Protein AF-A0A1F7D6J4-F1 (afdb_monomer_lite)

Radius of gyration: 12.52 Å; chains: 1; bounding box: 36×21×32 Å

pLDDT: mean 85.3, std 11.22, range [42.91, 93.0]

Sequence (77 aa):
METSTSTTPADMFMEGLRQDPALVEALSKEGLVIQAIEGKKVTVDYWKHNQERVRQTLASISRQLGIQIDFDLRARG

Foldseek 3Di:
DPPPCPCALQNLLVVLCVVPVVLVVVCVVQQWDFDDDDRQETEIEHERDDPVVVCVSVVVSCVVSVGRHHYHYHYPD

Secondary structure (DSSP, 8-state):
--------HHHHHHHHHHH-HHHHHHHHHTTEEEEEEETTEEEEEESSS-HHHHHHHHHHHHHHHT---EEEEEE--

Structure (mmCIF, N/CA/C/O backbone):
data_AF-A0A1F7D6J4-F1
#
_entry.id   AF-A0A1F7D6J4-F1
#
loop_
_atom_site.group_PDB
_atom_site.id
_atom_site.type_symbol
_atom_site.label_atom_id
_atom_site.label_alt_id
_atom_site.label_comp_id
_atom_site.label_asym_id
_atom_site.label_entity_id
_atom_site.label_seq_id
_atom_site.pdbx_PDB_ins_code
_atom_site.Cartn_x
_atom_site.Cartn_y
_atom_site.Cartn_z
_atom_site.occupancy
_atom_site.B_iso_or_equiv
_atom_site.auth_seq_id
_atom_site.auth_comp_id
_atom_site.auth_asym_id
_atom_site.au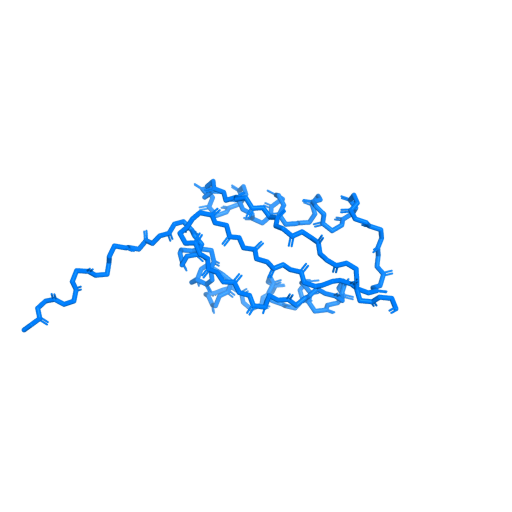th_atom_id
_atom_site.pdbx_PDB_model_num
ATOM 1 N N . MET A 1 1 ? -26.935 11.873 12.265 1.00 44.84 1 MET A N 1
ATOM 2 C CA . MET A 1 1 ? -26.600 10.657 11.501 1.00 44.84 1 MET A CA 1
ATOM 3 C C . MET A 1 1 ? -25.152 10.363 11.803 1.00 44.84 1 MET A C 1
ATOM 5 O O . MET A 1 1 ? -24.276 10.999 11.236 1.00 44.84 1 MET A O 1
ATOM 9 N N . GLU A 1 2 ? -24.914 9.521 12.799 1.00 42.91 2 GLU A N 1
ATOM 10 C CA . GLU A 1 2 ? -23.574 9.039 13.107 1.00 42.91 2 GLU A CA 1
ATOM 11 C C . GLU A 1 2 ? -23.192 8.122 11.950 1.00 42.91 2 GLU A C 1
ATOM 13 O O . GLU A 1 2 ? -23.769 7.049 11.783 1.00 42.91 2 GLU A O 1
ATOM 18 N N . THR A 1 3 ? -22.301 8.576 11.070 1.00 48.88 3 THR A N 1
ATOM 19 C CA . THR A 1 3 ? -21.639 7.659 10.150 1.00 48.88 3 THR A CA 1
ATOM 20 C C . THR A 1 3 ? -20.809 6.744 11.032 1.00 48.88 3 THR A C 1
ATOM 22 O O . THR A 1 3 ? -19.704 7.097 11.435 1.00 48.88 3 THR A O 1
ATOM 25 N N . SER A 1 4 ? -21.367 5.590 11.396 1.00 47.22 4 SER A N 1
ATOM 26 C CA . SER A 1 4 ? -20.589 4.445 11.841 1.00 47.22 4 SER A CA 1
ATOM 27 C C . SER A 1 4 ? -19.723 4.036 10.657 1.00 47.22 4 SER A C 1
ATOM 29 O O . SER A 1 4 ? -20.051 3.122 9.907 1.00 47.22 4 SER A O 1
ATOM 31 N N . THR A 1 5 ? -18.647 4.779 10.417 1.00 56.78 5 THR A N 1
ATOM 32 C CA . THR A 1 5 ? -17.583 4.358 9.528 1.00 56.78 5 THR A CA 1
ATOM 33 C C . THR A 1 5 ? -16.984 3.162 10.242 1.00 56.78 5 THR A C 1
ATOM 35 O O . THR A 1 5 ? -16.188 3.303 11.164 1.00 56.78 5 THR A O 1
ATOM 38 N N . SER A 1 6 ? -17.457 1.960 9.914 1.00 57.78 6 SER A N 1
ATOM 39 C CA . SER A 1 6 ? -16.697 0.754 10.193 1.00 57.78 6 SER A CA 1
ATOM 40 C C . SER A 1 6 ? -15.394 0.925 9.429 1.00 57.78 6 SER A C 1
ATOM 42 O O . SER A 1 6 ? -15.338 0.636 8.237 1.00 57.78 6 SER A O 1
ATOM 44 N N . THR A 1 7 ? -14.390 1.508 10.084 1.00 75.06 7 THR A N 1
ATOM 45 C CA . THR A 1 7 ? -13.087 1.765 9.489 1.00 75.06 7 THR A CA 1
ATOM 46 C C . THR A 1 7 ? -12.494 0.410 9.168 1.00 75.06 7 THR A C 1
ATOM 48 O O . THR A 1 7 ? -12.084 -0.352 10.045 1.00 75.06 7 THR A O 1
ATOM 51 N N . THR A 1 8 ? -12.577 0.047 7.896 1.00 86.75 8 THR A N 1
ATOM 52 C CA . THR A 1 8 ? -12.091 -1.245 7.441 1.00 86.75 8 THR A CA 1
ATOM 53 C C . THR A 1 8 ? -10.561 -1.229 7.449 1.00 86.75 8 THR A C 1
ATOM 55 O O . THR A 1 8 ? -9.966 -0.154 7.358 1.00 86.75 8 THR A O 1
ATOM 58 N N . PRO A 1 9 ? -9.882 -2.384 7.537 1.00 88.31 9 PRO A N 1
ATOM 59 C CA . PRO A 1 9 ? -8.421 -2.420 7.496 1.00 88.31 9 PRO A CA 1
ATOM 60 C C . PRO A 1 9 ? -7.844 -1.714 6.260 1.00 88.31 9 PRO A C 1
ATOM 62 O O . PRO A 1 9 ? -6.839 -1.016 6.350 1.00 88.31 9 PRO A O 1
ATOM 65 N N . ALA A 1 10 ? -8.504 -1.838 5.105 1.00 88.69 10 ALA A N 1
ATOM 66 C CA . ALA A 1 10 ? -8.096 -1.135 3.896 1.00 88.69 10 ALA A CA 1
ATOM 67 C C . ALA A 1 10 ? -8.303 0.390 3.995 1.00 88.69 10 ALA A C 1
ATOM 69 O O . ALA A 1 10 ? -7.508 1.153 3.451 1.00 88.69 10 ALA A O 1
ATOM 70 N N . ASP A 1 11 ? -9.329 0.842 4.717 1.00 88.19 11 ASP A N 1
ATOM 71 C CA . ASP A 1 11 ? -9.568 2.265 4.971 1.00 88.19 11 ASP A CA 1
ATOM 72 C C . ASP A 1 11 ? -8.516 2.849 5.929 1.00 88.19 11 ASP A C 1
ATOM 74 O O . ASP A 1 11 ? -7.891 3.858 5.607 1.00 88.19 11 ASP A O 1
ATOM 78 N N . MET A 1 12 ? -8.204 2.138 7.022 1.00 89.00 12 MET A N 1
ATOM 79 C CA . MET A 1 12 ? -7.112 2.494 7.942 1.00 89.00 12 MET A CA 1
ATOM 80 C C . MET A 1 12 ? -5.759 2.568 7.224 1.00 89.00 12 MET A C 1
ATOM 82 O O . MET A 1 12 ? -4.929 3.417 7.534 1.00 89.00 12 MET A O 1
ATOM 86 N N . PHE A 1 13 ? -5.526 1.697 6.241 1.00 89.44 13 PHE A N 1
ATOM 87 C CA . PHE A 1 13 ? -4.314 1.737 5.425 1.00 89.44 13 PHE A CA 1
ATOM 88 C C . PHE A 1 13 ? -4.232 3.003 4.583 1.00 89.44 13 PHE A C 1
ATOM 90 O O . PHE A 1 13 ? -3.203 3.673 4.568 1.00 89.44 13 PHE A O 1
ATOM 97 N N . MET A 1 14 ? -5.324 3.343 3.896 1.00 88.81 14 MET A N 1
ATOM 98 C CA . MET A 1 14 ? -5.413 4.564 3.098 1.00 88.81 14 MET A CA 1
ATOM 99 C C . MET A 1 14 ? -5.311 5.820 3.959 1.00 88.81 14 MET A C 1
ATOM 101 O O . MET A 1 14 ? -4.779 6.833 3.504 1.00 88.81 14 MET A O 1
ATOM 105 N N . GLU A 1 15 ? -5.834 5.777 5.181 1.00 89.44 15 GLU A N 1
ATOM 106 C CA . GLU A 1 15 ? -5.678 6.845 6.161 1.00 89.44 15 GLU A CA 1
ATOM 107 C C . GLU A 1 15 ? -4.221 6.964 6.620 1.00 89.44 15 GLU A C 1
ATOM 109 O O . GLU A 1 15 ? -3.659 8.049 6.522 1.00 89.44 15 GLU A O 1
ATOM 114 N N . GLY A 1 16 ? -3.562 5.859 6.981 1.00 89.00 16 GLY A N 1
ATOM 115 C CA . GLY A 1 16 ? -2.143 5.848 7.352 1.00 89.00 16 GLY A CA 1
ATOM 116 C C . GLY A 1 16 ? -1.222 6.348 6.234 1.00 89.00 16 GLY A C 1
ATOM 117 O O . GLY A 1 16 ? -0.305 7.125 6.485 1.00 89.00 16 GLY A O 1
ATOM 118 N N . LEU A 1 17 ? -1.510 5.986 4.980 1.00 88.19 17 LEU A N 1
ATOM 119 C CA . LEU A 1 17 ? -0.823 6.548 3.815 1.00 88.19 17 LEU A CA 1
ATOM 120 C C . LEU A 1 17 ? -1.077 8.053 3.664 1.00 88.19 17 LEU A C 1
ATOM 122 O O . LEU A 1 17 ? -0.156 8.802 3.362 1.00 88.19 17 LEU A O 1
ATOM 126 N N . ARG A 1 18 ? -2.313 8.522 3.875 1.00 86.31 18 ARG A N 1
ATOM 127 C CA . ARG A 1 18 ? -2.636 9.958 3.814 1.00 86.31 18 ARG A CA 1
ATOM 128 C C . ARG A 1 18 ? -1.982 10.760 4.936 1.00 86.31 18 ARG A C 1
ATOM 130 O O . ARG A 1 18 ? -1.646 11.919 4.714 1.00 86.31 18 ARG A O 1
ATOM 137 N N . GLN A 1 19 ? -1.824 10.166 6.115 1.00 88.50 19 GLN A N 1
ATOM 138 C CA . GLN A 1 19 ? -1.151 10.795 7.248 1.00 88.50 19 GLN A CA 1
ATOM 139 C C . GLN A 1 19 ? 0.362 10.899 7.038 1.00 88.50 19 GLN A C 1
ATOM 141 O O . GLN A 1 19 ? 0.976 11.827 7.563 1.00 88.50 19 GLN A O 1
ATOM 146 N N . ASP A 1 20 ? 0.946 9.997 6.246 1.00 87.81 20 ASP A N 1
ATOM 147 C CA . ASP A 1 20 ? 2.387 9.917 6.038 1.00 87.81 20 ASP A CA 1
ATOM 148 C C . ASP A 1 20 ? 2.754 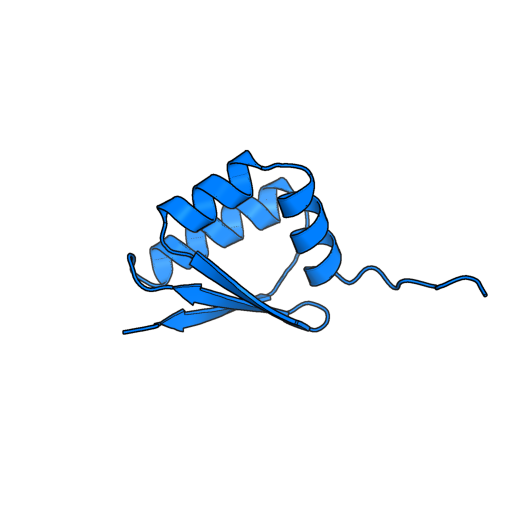10.034 4.540 1.00 87.81 20 ASP A C 1
ATOM 150 O O .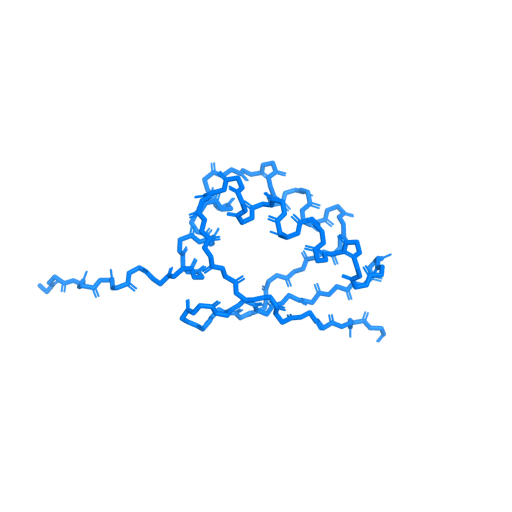 ASP A 1 20 ? 2.845 9.034 3.815 1.00 87.81 20 ASP A O 1
ATOM 154 N N . PRO A 1 21 ? 2.979 11.263 4.029 1.00 86.88 21 PRO A N 1
ATOM 155 C CA . PRO A 1 21 ? 3.235 11.494 2.606 1.00 86.88 21 PRO A CA 1
ATOM 156 C C . PRO A 1 21 ? 4.505 10.795 2.102 1.00 86.88 21 PRO A C 1
ATOM 158 O O . PRO A 1 21 ? 4.591 10.473 0.917 1.00 86.88 21 PRO A O 1
ATOM 161 N N . ALA A 1 22 ? 5.458 10.485 2.987 1.00 89.25 22 ALA A N 1
ATOM 162 C CA . ALA A 1 22 ? 6.656 9.727 2.640 1.00 89.25 22 ALA A CA 1
ATOM 163 C C . ALA A 1 22 ? 6.322 8.303 2.159 1.00 89.25 22 ALA A C 1
ATOM 165 O O . ALA A 1 22 ? 6.984 7.782 1.259 1.00 89.25 22 ALA A O 1
ATOM 166 N N . LEU A 1 23 ? 5.271 7.682 2.709 1.00 88.31 23 LEU A N 1
ATOM 167 C CA . LEU A 1 23 ? 4.795 6.370 2.269 1.00 88.31 23 LEU A CA 1
ATOM 168 C C . LEU A 1 23 ? 4.162 6.450 0.878 1.00 88.31 23 LEU A C 1
ATOM 170 O O . LEU A 1 23 ? 4.427 5.600 0.029 1.00 88.31 23 LEU A O 1
ATOM 174 N N . VAL A 1 24 ? 3.375 7.496 0.613 1.00 87.94 24 VAL A N 1
ATOM 175 C CA . VAL A 1 24 ? 2.786 7.749 -0.714 1.00 87.94 24 VAL A CA 1
ATOM 176 C C . VAL A 1 24 ? 3.878 7.999 -1.752 1.00 87.94 24 VAL A C 1
ATOM 178 O O . VAL A 1 24 ? 3.831 7.445 -2.852 1.00 87.94 24 VAL A O 1
ATOM 181 N N . GLU A 1 25 ? 4.904 8.775 -1.400 1.00 88.62 25 GLU A N 1
ATOM 182 C CA . GLU A 1 25 ? 6.077 8.961 -2.250 1.00 88.62 25 GLU A CA 1
ATOM 183 C C . GLU A 1 25 ? 6.834 7.653 -2.493 1.00 88.62 25 GLU A C 1
ATOM 185 O O . GLU A 1 25 ? 7.264 7.411 -3.620 1.00 88.62 25 GLU A O 1
ATOM 190 N N . ALA A 1 26 ? 6.992 6.797 -1.479 1.00 87.06 26 ALA A N 1
ATOM 191 C CA . ALA A 1 26 ? 7.637 5.495 -1.633 1.00 87.06 26 ALA A CA 1
ATOM 192 C C . ALA A 1 26 ? 6.867 4.601 -2.618 1.00 87.06 26 ALA A C 1
ATOM 194 O O . ALA A 1 26 ? 7.474 4.038 -3.530 1.00 87.06 26 ALA A O 1
ATOM 195 N N . LEU A 1 27 ? 5.535 4.540 -2.497 1.00 87.69 27 LEU A N 1
ATOM 196 C CA . LEU A 1 27 ?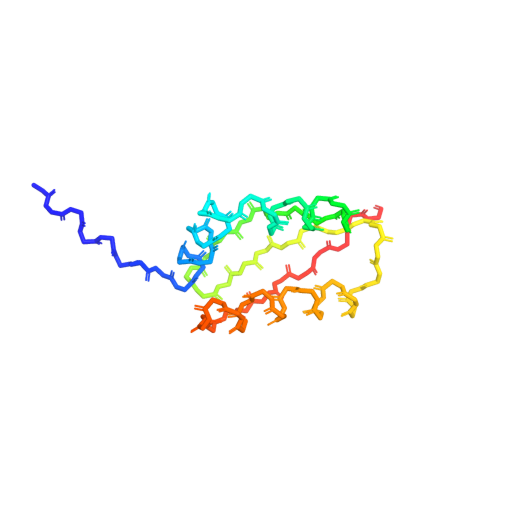 4.669 3.827 -3.441 1.00 87.69 27 LEU A CA 1
ATOM 197 C C . LEU A 1 27 ? 4.814 4.384 -4.865 1.00 87.69 27 LEU A C 1
ATOM 199 O O . LEU A 1 27 ? 5.044 3.629 -5.807 1.00 87.69 27 LEU A O 1
ATOM 203 N N . SER A 1 28 ? 4.766 5.707 -5.024 1.00 86.44 28 SER A N 1
ATOM 204 C CA . SER A 1 28 ? 4.896 6.371 -6.327 1.00 86.44 28 SER A CA 1
ATOM 205 C C . SER A 1 28 ? 6.274 6.152 -6.972 1.00 86.44 28 SER A C 1
ATOM 207 O O . SER A 1 28 ? 6.372 5.829 -8.160 1.00 86.44 28 SER A O 1
ATOM 209 N N . LYS A 1 29 ? 7.362 6.241 -6.192 1.00 87.25 29 LYS A N 1
ATOM 210 C CA . LYS A 1 29 ? 8.733 5.963 -6.664 1.00 87.25 29 LYS A CA 1
ATOM 211 C C . LYS A 1 29 ? 8.865 4.537 -7.186 1.00 87.25 29 LYS A C 1
ATOM 213 O O . LYS A 1 29 ? 9.433 4.343 -8.268 1.00 87.25 29 LYS A O 1
ATOM 218 N N . GLU A 1 30 ? 8.268 3.591 -6.468 1.00 85.12 30 GLU A N 1
ATOM 219 C CA . GLU A 1 30 ? 8.201 2.171 -6.818 1.00 85.12 30 GLU A CA 1
ATOM 220 C C . GLU A 1 30 ? 7.172 1.874 -7.934 1.00 85.12 30 GLU A C 1
ATOM 222 O O . GLU A 1 30 ? 7.055 0.734 -8.379 1.00 85.12 30 GLU A O 1
ATOM 227 N N . GLY A 1 31 ? 6.456 2.886 -8.444 1.00 89.38 31 GLY A N 1
ATOM 228 C CA . GLY A 1 31 ? 5.479 2.734 -9.526 1.00 89.38 31 GLY A CA 1
ATOM 229 C C . GLY A 1 31 ? 4.262 1.915 -9.106 1.00 89.38 31 GLY A C 1
ATOM 230 O O . GLY A 1 31 ? 3.854 1.019 -9.843 1.00 89.38 31 GLY A O 1
ATOM 231 N N . LEU A 1 32 ? 3.752 2.181 -7.900 1.00 90.88 32 LEU A N 1
ATOM 232 C CA . LEU A 1 32 ? 2.612 1.517 -7.274 1.00 90.88 32 LEU A CA 1
ATOM 233 C C . LEU A 1 32 ? 1.439 2.486 -7.169 1.00 90.88 32 LEU A C 1
ATOM 235 O O . LEU A 1 32 ? 1.595 3.599 -6.664 1.00 90.88 32 LEU A O 1
ATOM 239 N N . VAL A 1 33 ? 0.255 2.054 -7.599 1.00 89.88 33 VAL A N 1
ATOM 240 C CA . VAL A 1 33 ? -0.980 2.844 -7.514 1.00 89.88 33 VAL A CA 1
ATOM 241 C C . VAL A 1 33 ? -2.095 2.004 -6.925 1.00 89.88 33 VAL A C 1
ATOM 243 O O . VAL A 1 33 ? -2.362 0.894 -7.374 1.00 89.88 33 VAL A O 1
ATOM 246 N N . ILE A 1 34 ? -2.772 2.553 -5.921 1.00 90.06 34 ILE A N 1
ATOM 247 C CA . ILE A 1 34 ? -3.936 1.918 -5.310 1.00 90.06 34 ILE A CA 1
ATOM 248 C C . ILE A 1 34 ? -5.159 2.220 -6.171 1.00 90.06 34 ILE A C 1
ATOM 250 O O . ILE A 1 34 ? -5.512 3.379 -6.367 1.00 90.06 34 ILE A O 1
ATOM 254 N N . GLN A 1 35 ? -5.810 1.172 -6.666 1.00 90.38 35 GLN A N 1
ATOM 255 C CA . GLN A 1 35 ? -6.976 1.282 -7.544 1.00 90.38 35 GLN A CA 1
ATOM 256 C C . GLN A 1 35 ? -8.298 1.155 -6.804 1.00 90.38 35 GLN A C 1
ATOM 258 O O . GLN A 1 35 ? -9.274 1.813 -7.152 1.00 90.38 35 GLN A O 1
ATOM 263 N N . ALA A 1 36 ? -8.353 0.233 -5.846 1.00 89.12 36 ALA A N 1
ATOM 264 C CA . ALA A 1 36 ? -9.583 -0.123 -5.161 1.00 89.12 36 ALA A CA 1
ATOM 265 C C . ALA A 1 36 ? -9.280 -0.638 -3.758 1.00 89.12 36 ALA A C 1
ATOM 267 O O . ALA A 1 36 ? -8.259 -1.290 -3.529 1.00 89.12 36 ALA A O 1
ATOM 268 N N . ILE A 1 37 ? -10.205 -0.377 -2.843 1.00 89.50 37 ILE A N 1
ATOM 269 C CA . ILE A 1 37 ? -10.189 -0.882 -1.476 1.00 89.50 37 ILE A CA 1
ATOM 270 C C . ILE A 1 37 ? -11.529 -1.553 -1.190 1.00 89.50 37 ILE A C 1
ATOM 272 O O . ILE A 1 37 ? -12.580 -1.012 -1.521 1.00 89.50 37 ILE A O 1
ATOM 276 N N . GLU A 1 38 ? -11.496 -2.743 -0.603 1.00 87.25 38 GLU A N 1
ATOM 277 C CA . GLU A 1 38 ? -12.694 -3.521 -0.301 1.00 87.25 38 GLU A CA 1
ATOM 278 C C . GLU A 1 38 ? -12.508 -4.275 1.017 1.00 87.25 38 GLU A C 1
ATOM 280 O O . GLU A 1 38 ? -11.868 -5.327 1.083 1.00 87.25 38 GLU A O 1
ATOM 285 N N . GLY A 1 39 ? -13.041 -3.715 2.106 1.00 88.38 39 GLY A N 1
ATOM 286 C CA . GLY A 1 39 ? -12.947 -4.304 3.440 1.00 88.38 39 GLY A CA 1
ATOM 287 C C . GLY A 1 39 ? -11.497 -4.484 3.899 1.00 88.38 39 GLY A C 1
ATOM 288 O O . GLY A 1 39 ? -10.848 -3.555 4.367 1.00 88.38 39 GLY A O 1
ATOM 289 N N . LYS A 1 40 ? -10.977 -5.706 3.774 1.00 89.94 40 LYS A N 1
ATOM 290 C CA . LYS A 1 40 ? -9.584 -6.040 4.111 1.00 89.94 40 LYS A CA 1
ATOM 291 C C . LYS A 1 40 ? -8.678 -6.208 2.894 1.00 89.94 40 LYS A C 1
ATOM 293 O O . LYS A 1 40 ? -7.553 -6.651 3.070 1.00 89.94 40 LYS A O 1
ATOM 298 N N . LYS A 1 41 ? -9.159 -5.935 1.682 1.00 91.56 41 LYS A N 1
ATOM 299 C CA . LYS A 1 41 ? -8.428 -6.138 0.430 1.00 91.56 41 LYS A CA 1
ATOM 300 C C . LYS A 1 41 ? -8.092 -4.792 -0.212 1.00 91.56 41 LYS A C 1
ATOM 302 O O . LYS A 1 41 ? -8.958 -3.930 -0.321 1.00 91.56 41 LYS A O 1
ATOM 307 N N . VAL A 1 42 ? -6.853 -4.615 -0.654 1.00 92.00 42 VAL A N 1
ATOM 308 C CA . VAL A 1 42 ? -6.373 -3.427 -1.372 1.00 92.00 42 VAL A CA 1
ATOM 309 C C . VAL A 1 42 ? -5.825 -3.877 -2.716 1.00 92.00 42 VAL A C 1
ATOM 311 O O . VAL A 1 42 ? -4.912 -4.695 -2.778 1.00 92.00 42 VAL A O 1
ATOM 314 N N . THR A 1 43 ? -6.385 -3.342 -3.794 1.00 93.00 43 THR A N 1
ATOM 315 C CA . THR A 1 43 ? -5.910 -3.598 -5.154 1.00 93.00 43 THR A CA 1
ATOM 316 C C . THR A 1 43 ? -4.869 -2.567 -5.539 1.00 93.00 43 THR A C 1
ATOM 318 O O . THR A 1 43 ? -5.157 -1.369 -5.540 1.00 93.00 43 THR A O 1
ATOM 321 N N . VAL A 1 44 ? -3.677 -3.043 -5.885 1.00 92.31 44 VAL A N 1
ATOM 322 C CA . VAL A 1 44 ? -2.529 -2.224 -6.259 1.00 92.31 44 VAL A CA 1
ATOM 323 C C . VAL A 1 44 ? -2.074 -2.609 -7.657 1.00 92.31 44 VAL A C 1
ATOM 325 O O . VAL A 1 44 ? -1.685 -3.750 -7.907 1.00 92.31 44 VAL A O 1
ATOM 328 N N . ASP A 1 45 ? -2.105 -1.641 -8.561 1.00 92.75 45 ASP A N 1
ATOM 329 C CA . ASP A 1 45 ? -1.468 -1.745 -9.864 1.00 92.75 45 ASP A CA 1
ATOM 330 C C . ASP A 1 45 ? 0.020 -1.395 -9.746 1.00 92.75 45 ASP A C 1
ATOM 332 O O . ASP A 1 45 ? 0.389 -0.431 -9.069 1.00 92.75 45 ASP A O 1
ATOM 336 N N . TYR A 1 46 ? 0.878 -2.162 -10.417 1.00 92.00 46 TYR A N 1
ATOM 337 C CA . TYR A 1 46 ? 2.321 -1.934 -10.453 1.00 92.00 46 TYR A CA 1
ATOM 338 C C . TYR A 1 46 ? 2.895 -2.113 -11.862 1.00 92.00 46 TYR A C 1
ATOM 340 O O . TYR A 1 46 ? 2.426 -2.960 -12.620 1.00 92.00 46 TYR A O 1
ATOM 348 N N . TRP A 1 47 ? 3.923 -1.332 -12.218 1.00 88.88 47 TRP A N 1
ATOM 349 C CA . TRP A 1 47 ? 4.550 -1.398 -13.557 1.00 88.88 47 TRP A CA 1
ATOM 350 C C . TRP A 1 47 ? 6.083 -1.289 -13.583 1.00 88.88 47 TRP A C 1
ATOM 352 O O . TRP A 1 47 ? 6.698 -1.606 -14.597 1.00 88.88 47 TRP A O 1
ATOM 362 N N . LYS A 1 48 ? 6.739 -0.853 -12.498 1.00 81.06 48 LYS A N 1
ATOM 363 C CA . LYS A 1 48 ? 8.213 -0.717 -12.457 1.00 81.06 48 LYS A CA 1
ATOM 364 C C . LYS A 1 48 ? 8.957 -1.940 -11.922 1.00 81.06 48 LYS A C 1
ATOM 366 O O . LYS A 1 48 ? 10.122 -2.139 -12.261 1.00 81.06 48 LYS A O 1
ATOM 371 N N . HIS A 1 49 ? 8.339 -2.707 -11.028 1.00 83.19 49 HIS A N 1
ATOM 372 C CA . HIS A 1 49 ? 9.020 -3.738 -10.241 1.00 83.19 49 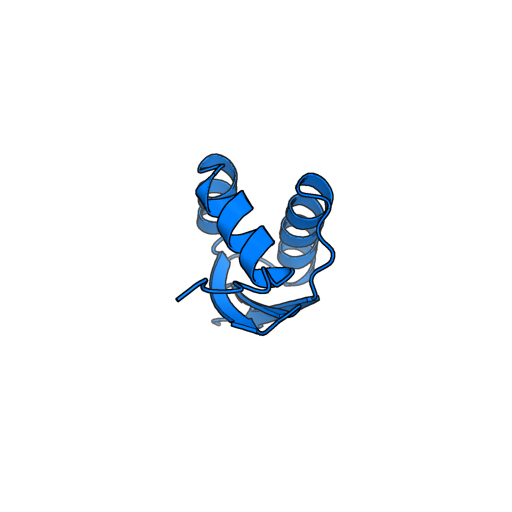HIS A CA 1
ATOM 373 C C . HIS A 1 49 ? 8.308 -5.084 -10.300 1.00 83.19 49 HIS A C 1
ATOM 375 O O . HIS A 1 49 ? 7.133 -5.172 -10.640 1.00 83.19 49 HIS A O 1
ATOM 381 N N . ASN A 1 50 ? 9.028 -6.140 -9.921 1.00 84.75 50 ASN A N 1
ATOM 382 C CA . ASN A 1 50 ? 8.459 -7.476 -9.793 1.00 84.75 50 ASN A CA 1
ATOM 383 C C . ASN A 1 50 ? 7.503 -7.553 -8.600 1.00 84.75 50 ASN A C 1
ATOM 385 O O . ASN A 1 50 ? 7.744 -6.937 -7.558 1.00 84.75 50 ASN A O 1
ATOM 389 N N . GLN A 1 51 ? 6.474 -8.390 -8.732 1.00 86.56 51 GLN A N 1
ATOM 390 C CA . GLN A 1 51 ? 5.421 -8.585 -7.734 1.00 86.56 51 GLN A CA 1
ATOM 391 C C . GLN A 1 51 ? 5.957 -8.845 -6.318 1.00 86.56 51 GLN A C 1
ATOM 393 O O . GLN A 1 51 ? 5.401 -8.332 -5.351 1.00 86.56 51 GLN A O 1
ATOM 398 N N . GLU A 1 52 ? 7.046 -9.607 -6.173 1.00 89.25 52 GLU A N 1
ATOM 399 C CA . GLU A 1 52 ? 7.672 -9.875 -4.870 1.00 89.25 52 GLU A CA 1
ATOM 400 C C . GLU A 1 52 ? 8.159 -8.605 -4.174 1.00 89.25 52 GLU A C 1
ATOM 402 O O . GLU A 1 52 ? 7.879 -8.411 -2.992 1.00 89.25 52 GLU A O 1
ATOM 407 N N . ARG A 1 53 ? 8.841 -7.714 -4.903 1.00 88.00 53 ARG A N 1
ATOM 408 C CA . ARG A 1 53 ? 9.357 -6.460 -4.341 1.00 88.00 53 ARG A CA 1
ATOM 409 C C . ARG A 1 53 ? 8.209 -5.540 -3.937 1.00 88.00 53 ARG A C 1
ATOM 411 O O . ARG A 1 53 ? 8.209 -5.012 -2.831 1.00 88.00 53 ARG A O 1
ATOM 418 N N . VAL A 1 54 ? 7.185 -5.445 -4.784 1.00 89.69 54 VAL A N 1
ATOM 419 C CA . VAL A 1 54 ? 5.948 -4.709 -4.486 1.00 89.69 54 VAL A CA 1
ATOM 420 C C . VAL A 1 54 ? 5.275 -5.239 -3.221 1.00 89.69 54 VAL A C 1
ATOM 422 O O . VAL A 1 54 ? 4.924 -4.472 -2.325 1.00 89.69 54 VAL A O 1
ATOM 425 N N . ARG A 1 55 ? 5.144 -6.565 -3.115 1.00 90.31 55 ARG A N 1
ATOM 426 C CA . ARG A 1 55 ? 4.563 -7.228 -1.949 1.00 90.31 55 ARG A CA 1
ATOM 427 C C . ARG A 1 55 ? 5.362 -6.948 -0.681 1.00 90.31 55 ARG A C 1
ATOM 429 O O . ARG A 1 55 ? 4.753 -6.694 0.351 1.00 90.31 55 ARG A O 1
ATOM 436 N N . GLN A 1 56 ? 6.692 -6.987 -0.746 1.00 90.69 56 GLN A N 1
ATOM 437 C CA . GLN A 1 56 ? 7.556 -6.667 0.393 1.00 90.69 56 GLN A CA 1
ATOM 438 C C . GLN A 1 56 ? 7.374 -5.219 0.853 1.00 90.69 56 GLN A C 1
ATOM 440 O O . GLN A 1 56 ? 7.207 -4.989 2.049 1.00 90.69 56 GLN A O 1
ATOM 445 N N . THR A 1 57 ? 7.337 -4.261 -0.078 1.00 89.50 57 THR A N 1
ATOM 446 C CA . THR A 1 57 ? 7.094 -2.845 0.234 1.00 89.50 57 THR A CA 1
ATOM 447 C C . THR A 1 57 ? 5.743 -2.663 0.925 1.00 89.50 57 THR A C 1
ATOM 449 O O . THR A 1 57 ? 5.684 -2.120 2.026 1.00 89.50 57 THR A O 1
ATOM 452 N N . LEU A 1 58 ? 4.662 -3.187 0.343 1.00 90.12 58 LEU A N 1
ATOM 453 C CA . LEU A 1 58 ? 3.316 -3.073 0.914 1.00 90.12 58 LEU A CA 1
ATOM 454 C C . LEU A 1 58 ? 3.189 -3.778 2.270 1.00 90.12 58 LEU A C 1
ATOM 456 O O . LEU A 1 58 ? 2.608 -3.214 3.195 1.00 90.12 58 LEU A O 1
ATOM 460 N N . ALA A 1 59 ? 3.786 -4.963 2.421 1.00 90.50 59 ALA A N 1
ATOM 461 C CA . ALA A 1 59 ? 3.815 -5.691 3.688 1.00 90.50 59 ALA A CA 1
ATOM 462 C C . ALA A 1 59 ? 4.612 -4.948 4.771 1.00 90.50 59 ALA A C 1
ATOM 464 O O . ALA A 1 59 ? 4.238 -4.979 5.944 1.00 90.50 59 ALA A O 1
ATOM 465 N N . SER A 1 60 ? 5.701 -4.269 4.399 1.00 90.81 60 SER A N 1
ATOM 466 C CA . SER A 1 60 ? 6.461 -3.425 5.324 1.00 90.81 60 SER A CA 1
ATOM 467 C C . SER A 1 60 ? 5.614 -2.251 5.814 1.00 90.81 60 SER A C 1
ATOM 469 O O . SER A 1 60 ? 5.584 -1.976 7.011 1.00 90.81 60 SER A O 1
ATOM 471 N N . ILE A 1 61 ? 4.877 -1.601 4.907 1.00 89.44 61 ILE A N 1
ATOM 472 C CA . ILE A 1 61 ? 3.995 -0.476 5.238 1.00 89.44 61 ILE A CA 1
ATOM 473 C C . ILE A 1 61 ? 2.837 -0.936 6.130 1.00 89.44 61 ILE A C 1
ATOM 475 O O . ILE A 1 61 ? 2.603 -0.350 7.184 1.00 89.44 61 ILE A O 1
ATOM 479 N N . SER A 1 62 ? 2.136 -2.011 5.761 1.00 89.50 62 SER A N 1
ATOM 480 C CA . SER A 1 62 ? 1.018 -2.524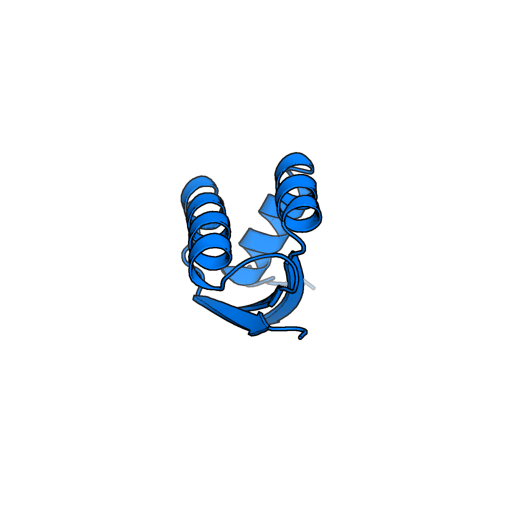 6.561 1.00 89.50 62 SER A CA 1
ATOM 481 C C . SER A 1 62 ? 1.467 -2.946 7.960 1.00 89.50 62 SER A C 1
ATOM 483 O O . SER A 1 62 ? 0.769 -2.697 8.940 1.00 89.50 62 SER A O 1
ATOM 485 N N . ARG A 1 63 ? 2.669 -3.527 8.072 1.00 90.25 63 ARG A N 1
ATOM 486 C CA . ARG A 1 63 ? 3.280 -3.884 9.355 1.00 90.25 63 ARG A CA 1
ATOM 487 C C . ARG A 1 63 ? 3.635 -2.656 10.191 1.00 90.25 63 ARG A C 1
ATOM 489 O O . ARG A 1 63 ? 3.415 -2.695 11.396 1.00 90.25 63 ARG A O 1
ATOM 496 N N . GLN A 1 64 ? 4.150 -1.592 9.575 1.00 88.38 64 GLN A N 1
ATOM 497 C CA . GLN A 1 64 ? 4.446 -0.331 10.263 1.00 88.38 64 GLN A CA 1
ATOM 498 C C . GLN A 1 64 ? 3.175 0.317 10.822 1.00 88.38 64 GLN A C 1
ATOM 500 O O . GLN A 1 64 ? 3.184 0.826 11.937 1.00 88.38 64 GLN A O 1
ATOM 505 N N . LEU A 1 65 ? 2.077 0.243 10.070 1.00 86.19 65 LEU A N 1
ATOM 506 C CA . LEU A 1 65 ? 0.775 0.748 10.500 1.00 86.19 65 LEU A CA 1
ATOM 507 C C . LEU A 1 65 ? 0.068 -0.188 11.500 1.00 86.19 65 LEU A C 1
ATOM 509 O O . LEU A 1 65 ? -0.927 0.200 12.101 1.00 86.19 65 LEU A O 1
ATOM 513 N N . GLY A 1 66 ? 0.557 -1.420 11.687 1.00 88.38 66 GLY A N 1
ATOM 514 C CA . GLY A 1 66 ? -0.079 -2.419 12.551 1.00 88.38 66 GLY A CA 1
ATOM 515 C C . GLY A 1 66 ? -1.397 -2.968 11.993 1.00 88.38 66 GLY A C 1
ATOM 516 O O . GLY A 1 66 ? -2.230 -3.454 12.754 1.00 88.38 66 GLY A O 1
ATOM 517 N N . ILE A 1 67 ? -1.598 -2.894 10.674 1.00 88.81 67 ILE A N 1
ATOM 518 C CA . ILE A 1 67 ? -2.858 -3.243 10.012 1.00 88.81 67 ILE A CA 1
ATOM 519 C C . ILE A 1 67 ? -2.671 -4.526 9.204 1.00 88.81 67 ILE A C 1
ATOM 521 O O . ILE A 1 67 ? -1.719 -4.673 8.434 1.00 88.81 67 ILE A O 1
ATOM 525 N N . GLN A 1 68 ? -3.612 -5.458 9.342 1.00 88.31 68 GLN A N 1
ATOM 526 C CA . GLN A 1 68 ? -3.638 -6.682 8.549 1.00 88.31 68 GLN A CA 1
ATOM 527 C C . GLN A 1 68 ? -4.539 -6.509 7.322 1.00 88.31 68 GLN A C 1
ATOM 529 O O . GLN A 1 68 ? -5.756 -6.369 7.447 1.00 88.31 68 GLN A O 1
ATOM 534 N N . ILE A 1 69 ? -3.932 -6.526 6.134 1.00 89.25 69 ILE A N 1
ATOM 535 C CA . ILE A 1 69 ? -4.597 -6.226 4.863 1.00 89.25 69 ILE A CA 1
ATOM 536 C C . ILE A 1 69 ? -4.079 -7.191 3.799 1.00 89.25 69 ILE A C 1
ATOM 538 O O . ILE A 1 69 ? -2.903 -7.556 3.793 1.00 89.25 69 ILE A O 1
ATOM 542 N N . ASP A 1 70 ? -4.969 -7.602 2.910 1.00 91.56 70 ASP A N 1
ATOM 543 C CA . ASP A 1 70 ? -4.682 -8.452 1.767 1.00 91.56 70 ASP A CA 1
ATOM 544 C C . ASP A 1 70 ? -4.410 -7.578 0.537 1.00 91.56 70 ASP A C 1
ATOM 546 O O . ASP A 1 70 ? -5.202 -6.693 0.212 1.00 91.56 70 ASP A O 1
ATOM 550 N N . PHE A 1 71 ? -3.284 -7.796 -0.136 1.00 91.62 71 PHE A N 1
ATOM 551 C CA . PHE A 1 71 ? -2.877 -6.992 -1.287 1.00 91.62 71 PHE A CA 1
ATOM 552 C C . PHE A 1 71 ? -3.084 -7.771 -2.589 1.00 91.62 71 PHE A C 1
ATOM 554 O O . PHE A 1 71 ? -2.402 -8.764 -2.843 1.00 91.62 71 PHE A O 1
ATOM 561 N N . ASP A 1 72 ? -3.996 -7.288 -3.433 1.00 92.69 72 ASP A N 1
ATOM 562 C CA . ASP A 1 72 ? -4.223 -7.774 -4.798 1.00 92.69 72 ASP A CA 1
ATOM 563 C C . ASP A 1 72 ? -3.295 -7.019 -5.737 1.00 92.69 72 ASP A C 1
ATOM 565 O O . ASP A 1 72 ? -3.504 -5.841 -6.016 1.00 92.69 72 ASP A O 1
ATOM 569 N N . LEU A 1 73 ? -2.231 -7.679 -6.178 1.00 92.25 73 LEU A N 1
ATOM 570 C CA . LEU A 1 73 ? -1.220 -7.054 -7.019 1.00 92.25 73 LEU A CA 1
ATOM 571 C C . LEU A 1 73 ? -1.541 -7.320 -8.485 1.00 92.25 73 LEU A C 1
ATOM 573 O O . LEU A 1 73 ? -1.649 -8.475 -8.895 1.00 92.25 73 LEU A O 1
ATOM 577 N N . ARG A 1 74 ? -1.659 -6.253 -9.276 1.00 90.75 74 ARG A N 1
ATOM 578 C CA . ARG A 1 74 ? -1.940 -6.315 -10.711 1.00 90.75 74 ARG A CA 1
ATOM 579 C C . ARG A 1 74 ? -0.808 -5.673 -11.497 1.00 90.75 74 ARG A C 1
ATOM 581 O O . ARG A 1 74 ? -0.475 -4.511 -11.291 1.00 90.75 74 ARG A O 1
ATOM 588 N N . ALA A 1 75 ? -0.204 -6.437 -12.398 1.00 90.12 75 ALA A N 1
ATOM 589 C CA . ALA A 1 75 ? 0.793 -5.891 -13.305 1.00 90.12 75 ALA A CA 1
ATOM 590 C C . ALA A 1 75 ? 0.095 -5.059 -14.392 1.00 90.12 75 ALA A C 1
ATOM 592 O O . ALA A 1 75 ? -0.729 -5.586 -15.140 1.00 90.12 75 ALA A O 1
ATOM 593 N N . ARG A 1 76 ? 0.453 -3.779 -14.507 1.00 80.31 76 ARG A N 1
ATOM 594 C CA . ARG A 1 76 ? 0.159 -2.934 -15.674 1.00 80.31 76 ARG A CA 1
ATOM 595 C C . ARG A 1 76 ? 1.363 -3.026 -16.612 1.00 80.31 76 ARG A C 1
ATOM 597 O O . ARG A 1 76 ? 2.235 -2.162 -16.585 1.00 80.31 76 ARG A O 1
ATOM 604 N N . GLY A 1 77 ? 1.454 -4.148 -17.324 1.00 62.16 77 GLY A N 1
ATOM 605 C CA . GLY A 1 77 ? 2.429 -4.381 -18.396 1.00 62.16 77 GLY A CA 1
ATOM 606 C C . GLY A 1 77 ? 1.909 -3.909 -19.743 1.00 62.16 77 GLY A C 1
ATOM 607 O O . GLY A 1 77 ? 0.673 -3.976 -19.937 1.00 62.16 77 GLY A O 1
#